Protein AF-A0A0G1KER5-F1 (afdb_monomer_lite)

Secondary structure (DSSP, 8-state):
---HHHHH-TT--GGG--HHHHHHHHHHHHHHHHHHHHHHH-TTTTHHHHHHHHHHHHHHHHHHHHHHHH--TTTTT-HHHHHHHHHHHHHHHHHHHHHHHTS-GGG--

Sequence (109 aa):
MHYFGLTLFPWFEGKLYVQYQDTIIALVAVILAYFLVVVARDPIKNLDMLKAIIVSAFIASIFSILIIWKIDFLSLGAPAKKLQTITEGILGLIFVSALIWLYPKKYLN

Radius of gyration: 16.35 Å; chains: 1; bounding box: 33×39×39 Å

Structure (mmCIF, N/CA/C/O backbone):
data_AF-A0A0G1KER5-F1
#
_entry.id   AF-A0A0G1KER5-F1
#
loop_
_atom_site.group_PDB
_atom_site.id
_atom_site.type_symbol
_atom_site.label_atom_id
_atom_site.label_alt_id
_atom_site.label_comp_id
_atom_site.label_asym_id
_atom_site.label_entity_id
_atom_site.label_seq_id
_atom_site.pdbx_PDB_ins_code
_atom_site.Cartn_x
_atom_site.Cartn_y
_atom_site.Cartn_z
_atom_site.occupancy
_atom_site.B_iso_or_equiv
_atom_site.auth_seq_id
_atom_site.auth_comp_id
_atom_site.auth_asym_id
_atom_site.auth_atom_id
_atom_site.pdbx_PDB_model_num
ATOM 1 N N . MET A 1 1 ? 1.979 -23.568 -15.689 1.00 44.41 1 MET A N 1
ATOM 2 C CA . MET A 1 1 ? 2.042 -23.385 -14.222 1.00 44.41 1 MET A CA 1
ATOM 3 C C . MET A 1 1 ? 1.279 -22.116 -13.881 1.00 44.41 1 MET A C 1
ATOM 5 O O . MET A 1 1 ? 1.497 -21.120 -14.555 1.00 44.41 1 MET A O 1
ATOM 9 N N . HIS A 1 2 ? 0.337 -22.164 -12.937 1.00 43.81 2 HIS A N 1
ATOM 10 C CA . HIS A 1 2 ? -0.421 -20.984 -12.507 1.00 43.81 2 HIS A CA 1
ATOM 11 C C . HIS A 1 2 ? 0.389 -20.269 -11.419 1.00 43.81 2 HIS A C 1
ATOM 13 O O . HIS A 1 2 ? 0.737 -20.875 -10.408 1.00 43.81 2 HIS A O 1
ATOM 19 N N . TYR A 1 3 ? 0.765 -19.018 -11.664 1.00 51.22 3 TYR A N 1
ATOM 20 C CA . TYR A 1 3 ? 1.654 -18.262 -10.790 1.00 51.22 3 TYR A CA 1
ATOM 21 C C . TYR A 1 3 ? 0.826 -17.531 -9.731 1.00 51.22 3 TYR A C 1
ATOM 23 O O . TYR A 1 3 ? 0.265 -16.477 -9.998 1.00 51.22 3 TYR A O 1
ATOM 31 N N . PHE A 1 4 ? 0.744 -18.090 -8.525 1.00 48.53 4 PHE A N 1
ATOM 32 C CA . PHE A 1 4 ? -0.078 -17.550 -7.432 1.00 48.53 4 PHE A CA 1
ATOM 33 C C . PHE A 1 4 ? 0.269 -16.087 -7.067 1.00 48.53 4 PHE A C 1
ATOM 35 O O . PHE A 1 4 ? -0.612 -15.303 -6.722 1.00 48.53 4 PHE A O 1
ATOM 42 N N . GLY A 1 5 ? 1.539 -15.685 -7.223 1.00 46.69 5 GLY A N 1
ATOM 43 C CA . GLY A 1 5 ? 1.979 -14.292 -7.056 1.00 46.69 5 GLY A CA 1
ATOM 44 C C . GLY A 1 5 ? 1.416 -13.330 -8.113 1.00 46.69 5 GLY A C 1
ATOM 45 O O . GLY A 1 5 ? 1.023 -12.219 -7.771 1.00 46.69 5 GLY A O 1
ATOM 46 N N . LEU A 1 6 ? 1.269 -13.777 -9.367 1.00 46.28 6 LEU A N 1
ATOM 47 C CA . LEU A 1 6 ? 0.628 -13.004 -10.445 1.00 46.28 6 LEU A CA 1
ATOM 48 C C . LEU A 1 6 ? -0.878 -12.811 -10.204 1.00 46.28 6 LEU A C 1
ATOM 50 O O . LEU A 1 6 ? -1.454 -11.836 -10.676 1.00 46.28 6 LEU A O 1
ATOM 54 N N . THR A 1 7 ? -1.519 -13.716 -9.457 1.00 50.53 7 THR A N 1
ATOM 55 C CA . THR A 1 7 ? -2.940 -13.601 -9.097 1.00 50.53 7 THR A CA 1
ATOM 56 C C . THR A 1 7 ? -3.180 -12.550 -8.007 1.00 50.53 7 THR A C 1
ATOM 58 O O . THR A 1 7 ? -4.228 -11.910 -7.998 1.00 50.53 7 THR A O 1
ATOM 61 N N . LEU A 1 8 ? -2.219 -12.358 -7.095 1.00 47.72 8 LEU A N 1
ATOM 62 C CA . LEU A 1 8 ? -2.297 -11.372 -6.007 1.00 47.72 8 LEU A CA 1
ATOM 63 C C . LEU A 1 8 ? -1.760 -9.991 -6.409 1.00 47.72 8 LEU A C 1
ATOM 65 O O . LEU A 1 8 ? -2.220 -8.979 -5.885 1.00 47.72 8 LEU A O 1
ATOM 69 N N . PHE A 1 9 ? -0.820 -9.943 -7.352 1.00 53.69 9 PHE A N 1
ATOM 70 C CA . PHE A 1 9 ? -0.206 -8.716 -7.849 1.00 53.69 9 PHE A CA 1
ATOM 71 C C . PHE A 1 9 ? -0.409 -8.626 -9.368 1.00 53.69 9 PHE A C 1
ATOM 73 O O . PHE A 1 9 ? 0.421 -9.129 -10.126 1.00 53.69 9 PHE A O 1
ATOM 80 N N . PRO A 1 10 ? -1.486 -7.979 -9.850 1.00 48.19 10 PRO A N 1
ATOM 81 C CA . PRO A 1 10 ? -1.817 -7.956 -11.278 1.00 48.19 10 PRO A CA 1
ATOM 82 C C . PRO A 1 10 ? -0.752 -7.267 -12.149 1.00 48.19 10 PRO A C 1
ATOM 84 O O . PRO A 1 10 ? -0.709 -7.496 -13.354 1.00 48.19 10 PRO A O 1
ATOM 87 N N . TRP A 1 11 ? 0.135 -6.467 -11.546 1.00 53.47 11 TRP A N 1
ATOM 88 C CA . TRP A 1 11 ? 1.256 -5.792 -12.218 1.00 53.47 11 TRP A CA 1
ATOM 89 C C . TRP A 1 11 ? 2.598 -6.513 -12.080 1.00 53.47 11 TRP A C 1
ATOM 91 O O . TRP A 1 11 ? 3.648 -5.953 -12.397 1.00 53.47 11 TRP A O 1
ATOM 101 N N . PHE A 1 12 ? 2.587 -7.760 -11.615 1.00 51.53 12 PHE A N 1
ATOM 102 C CA . PHE A 1 12 ? 3.793 -8.567 -11.545 1.00 51.53 12 PHE A CA 1
ATOM 103 C C . PHE A 1 12 ? 4.257 -8.967 -12.953 1.00 51.53 12 PHE A C 1
ATOM 105 O O . PHE A 1 12 ? 3.471 -9.401 -13.791 1.00 51.53 12 PHE A O 1
ATOM 112 N N . GLU A 1 13 ? 5.547 -8.813 -13.246 1.00 57.28 13 GLU A N 1
ATOM 113 C CA . GLU A 1 13 ? 6.100 -9.129 -14.563 1.00 57.28 13 GLU A CA 1
ATOM 114 C C . GLU A 1 13 ? 6.680 -10.543 -14.556 1.00 57.28 13 GLU A C 1
ATOM 116 O O . GLU A 1 13 ? 7.672 -10.805 -13.882 1.00 57.28 13 GLU A O 1
ATOM 121 N N . GLY A 1 14 ? 6.098 -11.460 -15.336 1.00 56.03 14 GLY A N 1
ATOM 122 C CA . GLY A 1 14 ? 6.477 -12.882 -15.320 1.00 56.03 14 GLY A CA 1
ATOM 123 C C . GLY A 1 14 ? 7.942 -13.183 -15.677 1.00 56.03 14 GLY A C 1
ATOM 124 O O . GLY A 1 14 ? 8.430 -14.264 -15.365 1.00 56.03 14 GLY A O 1
ATOM 125 N N . LYS A 1 15 ? 8.668 -12.234 -16.285 1.00 56.62 15 LYS A N 1
ATOM 126 C CA . LYS A 1 15 ? 10.117 -12.343 -16.551 1.00 56.62 15 LYS A CA 1
ATOM 127 C C . LYS A 1 15 ? 10.989 -12.143 -15.304 1.00 56.62 15 LYS A C 1
ATOM 129 O O . LYS A 1 15 ? 12.149 -12.535 -15.324 1.00 56.62 15 LYS A O 1
ATOM 134 N N . LEU A 1 16 ? 10.445 -11.538 -14.247 1.00 56.47 16 LEU A N 1
ATOM 135 C CA . LEU A 1 16 ? 11.106 -11.331 -12.951 1.00 56.47 16 LEU A CA 1
ATOM 136 C C . LEU A 1 16 ? 10.767 -12.438 -11.942 1.00 56.47 16 LEU A C 1
ATOM 138 O O . LEU A 1 16 ? 11.144 -12.341 -10.779 1.00 56.47 16 LEU A O 1
ATOM 142 N N . TYR A 1 17 ? 10.044 -13.472 -12.378 1.00 57.19 17 TYR A N 1
ATOM 143 C CA . TYR A 1 17 ? 9.600 -14.558 -11.518 1.00 57.19 17 TYR A CA 1
ATOM 144 C C . TYR A 1 17 ? 10.779 -15.411 -11.032 1.00 57.19 17 TYR A C 1
ATOM 146 O O . TYR A 1 17 ? 11.469 -16.068 -11.816 1.00 57.19 17 TYR A O 1
ATOM 154 N N . VAL A 1 18 ? 10.962 -15.448 -9.717 1.00 64.75 18 VAL A N 1
ATOM 155 C CA . VAL A 1 18 ? 11.898 -16.288 -8.979 1.00 64.75 18 VAL A CA 1
ATOM 156 C C . VAL A 1 18 ? 11.092 -17.053 -7.929 1.00 64.75 18 VAL A C 1
ATOM 158 O O . VAL A 1 18 ? 10.790 -16.531 -6.859 1.00 64.75 18 VAL A O 1
ATOM 161 N N . GLN A 1 19 ? 10.780 -18.324 -8.217 1.00 63.56 19 GLN A N 1
ATOM 162 C CA . GLN A 1 19 ? 9.870 -19.196 -7.442 1.00 63.56 19 GLN A CA 1
ATOM 163 C C . GLN A 1 19 ? 9.923 -19.013 -5.916 1.00 63.56 19 GLN A C 1
ATOM 165 O O . GLN A 1 19 ? 8.883 -18.902 -5.267 1.00 63.56 19 GLN A O 1
ATOM 170 N N . TYR A 1 20 ? 11.125 -18.978 -5.339 1.00 63.00 20 TYR A N 1
ATOM 171 C CA . TYR A 1 20 ? 11.315 -18.810 -3.899 1.00 63.00 20 TYR A CA 1
ATOM 172 C C . TYR A 1 20 ? 10.900 -17.417 -3.395 1.00 63.00 20 TYR A C 1
ATOM 174 O O . TYR A 1 20 ? 10.159 -17.306 -2.420 1.00 63.00 20 TYR A O 1
ATOM 182 N N . GLN A 1 21 ? 11.336 -16.354 -4.073 1.00 66.19 21 GLN A N 1
ATOM 183 C CA . GLN A 1 21 ? 11.046 -14.969 -3.688 1.00 66.19 21 GLN A CA 1
ATOM 184 C C . GLN A 1 21 ? 9.559 -14.650 -3.869 1.00 66.19 21 GLN A C 1
ATOM 186 O O . GLN A 1 21 ? 8.933 -14.087 -2.975 1.00 66.19 21 GLN A O 1
ATOM 191 N N . ASP A 1 22 ? 8.966 -15.103 -4.971 1.00 64.31 22 ASP A N 1
ATOM 192 C CA . ASP A 1 22 ? 7.539 -14.956 -5.254 1.00 64.31 22 ASP A CA 1
ATOM 193 C C . ASP A 1 22 ? 6.638 -15.647 -4.228 1.00 64.31 22 ASP A C 1
ATOM 195 O O . ASP A 1 22 ? 5.602 -15.109 -3.837 1.00 64.31 22 ASP A O 1
ATOM 199 N N . THR A 1 23 ? 7.036 -16.832 -3.759 1.00 67.44 23 THR A N 1
ATOM 200 C CA . THR A 1 23 ? 6.284 -17.569 -2.733 1.00 67.44 23 THR A CA 1
ATOM 201 C C . THR A 1 23 ? 6.315 -16.835 -1.392 1.00 67.44 23 THR A C 1
ATOM 203 O O . THR A 1 23 ? 5.293 -16.754 -0.710 1.00 67.44 23 THR A O 1
ATOM 206 N N . ILE A 1 24 ? 7.459 -16.241 -1.030 1.00 71.50 24 ILE A N 1
ATOM 207 C CA . ILE A 1 24 ? 7.584 -15.407 0.173 1.00 71.50 24 ILE A CA 1
ATOM 208 C C . ILE A 1 24 ? 6.713 -14.156 0.051 1.00 71.50 24 ILE A C 1
ATOM 210 O O . ILE A 1 24 ? 5.971 -13.840 0.978 1.00 71.50 24 ILE A O 1
ATOM 214 N N . ILE A 1 25 ? 6.756 -13.468 -1.093 1.00 73.19 25 ILE A N 1
ATOM 215 C CA . ILE A 1 25 ? 5.943 -12.270 -1.342 1.00 73.19 25 ILE A CA 1
ATOM 216 C C . ILE A 1 25 ? 4.449 -12.603 -1.244 1.00 73.19 25 ILE A C 1
ATOM 218 O O . ILE A 1 25 ? 3.702 -11.878 -0.589 1.00 73.19 25 ILE A O 1
ATOM 222 N N . ALA A 1 26 ? 4.014 -13.723 -1.824 1.00 73.88 26 ALA A N 1
ATOM 223 C CA . ALA A 1 26 ? 2.630 -14.176 -1.728 1.00 73.88 26 ALA A CA 1
ATOM 224 C C . ALA A 1 26 ? 2.215 -14.500 -0.283 1.00 73.88 26 ALA A C 1
ATOM 226 O O . ALA A 1 26 ? 1.136 -14.096 0.148 1.00 73.88 26 ALA A O 1
ATOM 227 N N . LEU A 1 27 ? 3.070 -15.179 0.489 1.00 76.19 27 LEU A N 1
ATOM 228 C CA . LEU A 1 27 ? 2.805 -15.461 1.902 1.00 76.19 27 LEU A CA 1
ATOM 229 C C . LEU A 1 27 ? 2.660 -14.165 2.713 1.00 76.19 27 LEU A C 1
ATOM 231 O O . LEU A 1 27 ? 1.708 -14.014 3.478 1.00 76.19 27 LEU A O 1
ATOM 235 N N . VAL A 1 28 ? 3.572 -13.211 2.510 1.00 78.12 28 VAL A N 1
ATOM 236 C CA . VAL A 1 28 ? 3.514 -11.891 3.152 1.00 78.12 28 VAL A CA 1
ATOM 237 C C . VAL A 1 28 ? 2.229 -11.158 2.761 1.00 78.12 28 VAL A C 1
ATOM 239 O O . VAL A 1 28 ? 1.560 -10.607 3.632 1.00 78.12 28 VAL A O 1
ATOM 242 N N . ALA A 1 29 ? 1.826 -11.204 1.489 1.00 80.56 29 ALA A N 1
ATOM 243 C CA . ALA A 1 29 ? 0.588 -10.588 1.017 1.00 80.56 29 ALA A CA 1
ATOM 244 C C . ALA A 1 29 ? -0.658 -11.165 1.709 1.00 80.56 29 ALA A C 1
ATOM 246 O O . ALA A 1 29 ? -1.537 -10.410 2.123 1.00 80.56 29 ALA A O 1
ATOM 247 N N . VAL A 1 30 ? -0.717 -12.487 1.897 1.00 81.75 30 VAL A N 1
ATOM 248 C CA . VAL A 1 30 ? -1.816 -13.153 2.615 1.00 81.75 30 VAL A CA 1
ATOM 249 C C . VAL A 1 30 ? -1.856 -12.733 4.087 1.00 81.75 30 VAL A C 1
ATOM 251 O O . VAL A 1 30 ? -2.931 -12.437 4.610 1.00 81.75 30 VAL A O 1
ATOM 254 N N . ILE A 1 31 ? -0.700 -12.648 4.752 1.00 84.38 31 ILE A N 1
ATOM 255 C CA . ILE A 1 31 ? -0.603 -12.179 6.144 1.00 84.38 31 ILE A CA 1
ATOM 256 C C . ILE A 1 31 ? -1.083 -10.724 6.262 1.00 84.38 31 ILE A C 1
ATOM 258 O O . ILE A 1 31 ? -1.876 -10.402 7.148 1.00 84.38 31 ILE A O 1
ATOM 262 N N . LEU A 1 32 ? -0.661 -9.848 5.346 1.00 83.12 32 LEU A N 1
ATOM 263 C CA . LEU A 1 32 ? -1.096 -8.449 5.317 1.00 83.12 32 LEU A CA 1
ATOM 264 C C . LEU A 1 32 ? -2.604 -8.327 5.061 1.00 83.12 32 LEU A C 1
ATOM 266 O O . LEU A 1 32 ? -3.277 -7.550 5.739 1.00 83.12 32 LEU A O 1
ATOM 270 N N . ALA A 1 33 ? -3.157 -9.129 4.148 1.00 86.88 33 ALA A N 1
ATOM 271 C CA . ALA A 1 33 ? -4.596 -9.182 3.906 1.00 86.88 33 ALA A CA 1
ATOM 272 C C . ALA A 1 33 ? -5.370 -9.633 5.155 1.00 86.88 33 ALA A C 1
ATOM 274 O O . ALA A 1 33 ? -6.404 -9.052 5.486 1.00 86.88 33 ALA A O 1
ATOM 275 N N . TYR A 1 34 ? -4.852 -10.616 5.895 1.00 87.06 34 TYR A N 1
ATOM 276 C CA . TYR A 1 34 ? -5.447 -11.045 7.158 1.00 87.06 34 TYR A CA 1
ATOM 277 C C . TYR A 1 34 ? -5.463 -9.917 8.200 1.00 87.06 34 TYR A C 1
ATOM 279 O O . TYR A 1 34 ? -6.507 -9.662 8.803 1.00 87.06 34 TYR A O 1
ATOM 287 N N . PHE A 1 35 ? -4.356 -9.185 8.372 1.00 87.81 35 PHE A N 1
ATOM 288 C CA . PHE A 1 35 ? -4.315 -8.027 9.274 1.00 87.81 35 PHE A CA 1
ATOM 289 C C . PHE A 1 35 ? -5.310 -6.937 8.872 1.00 87.81 35 PHE A C 1
ATOM 291 O O . PHE A 1 35 ? -6.001 -6.395 9.734 1.00 87.81 35 PHE A O 1
ATOM 298 N N . LEU A 1 36 ? -5.459 -6.671 7.573 1.00 87.81 36 LEU A N 1
ATOM 299 C CA . LEU A 1 36 ? -6.458 -5.726 7.074 1.00 87.81 36 LEU A CA 1
ATOM 300 C C . LEU A 1 36 ? -7.885 -6.157 7.413 1.00 87.81 36 LEU A C 1
ATOM 302 O O . LEU A 1 36 ? -8.678 -5.330 7.853 1.00 87.81 36 LEU A O 1
ATOM 306 N N . VAL A 1 37 ? -8.212 -7.444 7.272 1.00 89.88 37 VAL A N 1
ATOM 307 C CA . VAL A 1 37 ? -9.535 -7.972 7.643 1.00 89.88 37 VAL A CA 1
ATOM 308 C C . VAL A 1 37 ? -9.784 -7.839 9.147 1.00 89.88 37 VAL A C 1
ATOM 310 O O . VAL A 1 37 ? -10.885 -7.466 9.551 1.00 89.88 37 VAL A O 1
ATOM 313 N N . VAL A 1 38 ? -8.780 -8.116 9.984 1.00 89.81 38 VAL A N 1
ATOM 314 C CA . VAL A 1 38 ? -8.887 -7.961 11.444 1.00 89.81 38 VAL A CA 1
ATOM 315 C C . VAL A 1 38 ? -9.152 -6.502 11.820 1.00 89.81 38 VAL A C 1
ATOM 317 O O . VAL A 1 38 ? -10.069 -6.229 12.595 1.00 89.81 38 VAL A O 1
ATOM 320 N N . VAL A 1 39 ? -8.407 -5.568 11.227 1.00 90.25 39 VAL A N 1
ATOM 321 C CA . VAL A 1 39 ? -8.584 -4.128 11.452 1.00 90.25 39 VAL A CA 1
ATOM 322 C C . VAL A 1 39 ? -9.941 -3.637 10.947 1.00 90.25 39 VAL A C 1
ATOM 324 O O . VAL A 1 39 ? -10.615 -2.896 11.654 1.00 90.25 39 VAL A O 1
ATOM 327 N N . ALA A 1 40 ? -10.381 -4.076 9.767 1.00 87.00 40 ALA A N 1
ATOM 328 C CA . ALA A 1 40 ? -11.661 -3.665 9.193 1.00 87.00 40 ALA A CA 1
ATOM 329 C C . ALA A 1 40 ? -12.872 -4.151 10.010 1.00 87.00 40 ALA A C 1
ATOM 331 O O . ALA A 1 40 ? -13.903 -3.482 10.028 1.00 87.00 40 ALA A O 1
ATOM 332 N N . ARG A 1 41 ? -12.764 -5.302 10.691 1.00 89.62 41 ARG A N 1
ATOM 333 C CA . ARG A 1 41 ? -13.838 -5.838 11.546 1.00 89.62 41 ARG A CA 1
ATOM 334 C C . ARG A 1 41 ? -14.045 -5.028 12.823 1.00 89.62 41 ARG A C 1
ATOM 336 O O . ARG A 1 41 ? -15.184 -4.858 13.242 1.00 89.62 41 ARG A O 1
ATOM 343 N N . ASP A 1 42 ? -12.963 -4.569 13.447 1.00 88.31 42 ASP A N 1
ATOM 344 C CA . ASP A 1 42 ? -13.020 -3.753 14.662 1.00 88.31 42 ASP A CA 1
ATOM 345 C C . ASP A 1 42 ? -11.829 -2.775 14.710 1.00 88.31 42 ASP A C 1
ATOM 347 O O . ASP A 1 42 ? -10.777 -3.087 15.285 1.00 88.31 42 ASP A O 1
ATOM 351 N N . PRO A 1 43 ? -11.962 -1.589 14.090 1.00 85.62 43 PRO A N 1
ATOM 352 C CA . PRO A 1 43 ? -10.873 -0.618 14.006 1.00 85.62 43 PRO A CA 1
ATOM 353 C C . PRO A 1 43 ? -10.595 0.080 15.342 1.00 85.62 43 PRO A C 1
ATOM 355 O O . PRO A 1 43 ? -9.505 0.613 15.536 1.00 85.62 43 PRO A O 1
ATOM 358 N N . ILE A 1 44 ? -11.552 0.074 16.279 1.00 88.19 44 ILE A N 1
ATOM 359 C CA . ILE A 1 44 ? -11.383 0.680 17.607 1.00 88.19 44 ILE A CA 1
ATOM 360 C C . ILE A 1 44 ? -10.472 -0.205 18.453 1.00 88.19 44 ILE A C 1
ATOM 362 O O . ILE A 1 44 ? -9.521 0.287 19.058 1.00 88.19 44 ILE A O 1
ATOM 366 N N . LYS A 1 45 ? -10.727 -1.517 18.463 1.00 90.12 45 LYS A N 1
ATOM 367 C CA . LYS A 1 45 ? -9.898 -2.476 19.200 1.00 90.12 45 LYS A CA 1
ATOM 368 C C . LYS A 1 45 ? -8.494 -2.617 18.609 1.00 90.12 45 LYS A C 1
ATOM 370 O O . LYS A 1 45 ? -7.547 -2.858 19.351 1.00 90.12 45 LYS A O 1
ATOM 375 N N . ASN A 1 46 ? -8.352 -2.455 17.293 1.00 91.00 46 ASN A N 1
ATOM 376 C CA . ASN A 1 46 ? -7.090 -2.641 16.570 1.00 91.00 46 ASN A CA 1
ATOM 377 C C . ASN A 1 46 ? -6.458 -1.315 16.107 1.00 91.00 46 ASN A C 1
ATOM 379 O O . ASN A 1 46 ? -5.791 -1.266 15.072 1.00 91.00 46 ASN A O 1
ATOM 383 N N . LEU A 1 47 ? -6.662 -0.235 16.865 1.00 88.56 47 LEU A N 1
ATOM 384 C CA . LEU A 1 47 ? -6.263 1.122 16.481 1.00 88.56 47 LEU A CA 1
ATOM 385 C C . LEU A 1 47 ? -4.756 1.259 16.196 1.00 88.56 47 LEU A C 1
ATOM 387 O O . LEU A 1 47 ? -4.374 1.902 15.220 1.00 88.56 47 LEU A O 1
ATOM 391 N N . ASP A 1 48 ? -3.892 0.643 17.005 1.00 89.38 48 ASP A N 1
ATOM 392 C CA . ASP A 1 48 ? -2.437 0.728 16.802 1.00 89.38 48 ASP A CA 1
ATOM 393 C C . ASP A 1 48 ? -1.988 -0.008 15.537 1.00 89.38 48 ASP A C 1
ATOM 395 O O . ASP A 1 48 ? -1.123 0.475 14.807 1.00 89.38 48 ASP A O 1
ATOM 399 N N . MET A 1 49 ? -2.639 -1.130 15.220 1.00 89.19 49 MET A N 1
ATOM 400 C CA . MET A 1 49 ? -2.414 -1.844 13.966 1.00 89.19 49 MET A CA 1
ATOM 401 C C . MET A 1 49 ? -2.896 -1.010 12.773 1.00 89.19 49 MET A C 1
ATOM 403 O O . MET A 1 49 ? -2.171 -0.889 11.790 1.00 89.19 49 MET A O 1
ATOM 407 N N . LEU A 1 50 ? -4.063 -0.362 12.871 1.00 89.50 50 LEU A N 1
ATOM 408 C CA . LEU A 1 50 ? -4.555 0.554 11.838 1.00 89.50 50 LEU A CA 1
ATOM 409 C C . LEU A 1 50 ? -3.575 1.713 11.593 1.00 89.50 50 LEU A C 1
ATOM 411 O O . LEU A 1 50 ? -3.229 1.987 10.445 1.00 89.50 50 LEU A O 1
ATOM 415 N N . LYS A 1 51 ? -3.075 2.356 12.657 1.00 89.38 51 LYS A N 1
ATOM 416 C CA . LYS A 1 51 ? -2.051 3.412 12.559 1.00 89.38 51 LYS A CA 1
ATOM 417 C C . LYS A 1 51 ? -0.782 2.908 11.883 1.00 89.38 51 LYS A C 1
ATOM 419 O O . LYS A 1 51 ? -0.268 3.582 10.995 1.00 89.38 51 LYS A O 1
ATOM 424 N N . ALA A 1 52 ? -0.292 1.734 12.285 1.00 90.19 52 ALA A N 1
ATOM 425 C CA . ALA A 1 52 ? 0.907 1.143 11.705 1.00 90.19 52 ALA A CA 1
ATOM 426 C C . ALA A 1 52 ? 0.734 0.915 10.196 1.00 90.19 52 ALA A C 1
ATOM 428 O O . ALA A 1 52 ? 1.575 1.351 9.415 1.00 90.19 52 ALA A O 1
ATOM 429 N N . ILE A 1 53 ? -0.392 0.328 9.777 1.00 89.88 53 ILE A N 1
ATOM 430 C CA . ILE A 1 53 ? -0.698 0.092 8.359 1.00 89.88 53 ILE A CA 1
ATOM 431 C C . ILE A 1 53 ? -0.781 1.419 7.589 1.00 89.88 53 ILE A C 1
ATOM 433 O O . ILE A 1 53 ? -0.201 1.523 6.509 1.00 89.88 53 ILE A O 1
ATOM 437 N N . ILE A 1 54 ? -1.445 2.444 8.139 1.00 89.62 54 ILE A N 1
ATOM 438 C CA . ILE A 1 54 ? -1.541 3.774 7.514 1.00 89.62 54 ILE A CA 1
ATOM 439 C C . ILE A 1 54 ? -0.151 4.382 7.307 1.00 89.62 54 ILE A C 1
ATOM 441 O O . ILE A 1 54 ? 0.172 4.810 6.199 1.00 89.62 54 ILE A O 1
ATOM 445 N N . VAL A 1 55 ? 0.685 4.403 8.350 1.00 89.81 55 VAL A N 1
ATOM 446 C CA . VAL A 1 55 ? 2.038 4.975 8.285 1.00 89.81 55 VAL A CA 1
ATOM 447 C C . VAL A 1 55 ? 2.900 4.207 7.284 1.00 89.81 55 VAL A C 1
ATOM 449 O O . VAL A 1 55 ? 3.552 4.824 6.443 1.00 89.81 55 VAL A O 1
ATOM 452 N N . SER A 1 56 ? 2.869 2.872 7.311 1.00 86.25 56 SER A N 1
ATOM 453 C CA . SER A 1 56 ? 3.618 2.040 6.364 1.00 86.25 56 SER A CA 1
ATOM 454 C C . SER A 1 56 ? 3.177 2.264 4.915 1.00 86.25 56 SER A C 1
ATOM 456 O O . SER A 1 56 ? 4.029 2.436 4.044 1.00 86.25 56 SER A O 1
ATOM 458 N N . ALA A 1 57 ? 1.868 2.317 4.646 1.00 86.56 57 ALA A N 1
ATOM 459 C CA . ALA A 1 57 ? 1.334 2.563 3.306 1.00 86.56 57 ALA A CA 1
ATOM 460 C C . ALA A 1 57 ? 1.665 3.979 2.797 1.00 86.56 57 ALA A C 1
ATOM 462 O O . ALA A 1 57 ? 2.005 4.161 1.624 1.00 86.56 57 ALA A O 1
ATOM 463 N N . PHE A 1 58 ? 1.636 4.979 3.682 1.00 86.50 58 PHE A N 1
ATOM 464 C CA . PHE A 1 58 ? 2.021 6.350 3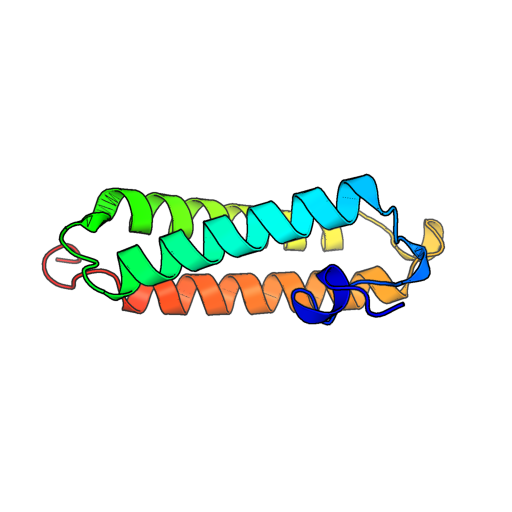.355 1.00 86.50 58 PHE A CA 1
ATOM 465 C C . PHE A 1 58 ? 3.511 6.458 3.010 1.00 86.50 58 PHE A C 1
ATOM 467 O O . PHE A 1 58 ? 3.866 7.007 1.967 1.00 86.50 58 PHE A O 1
ATOM 474 N N . ILE A 1 59 ? 4.381 5.861 3.831 1.00 87.50 59 ILE A N 1
ATOM 475 C CA . ILE A 1 59 ? 5.825 5.805 3.574 1.00 87.50 59 ILE A CA 1
ATOM 476 C C . ILE A 1 59 ? 6.105 5.102 2.237 1.00 87.50 59 ILE A C 1
ATOM 478 O O . ILE A 1 59 ? 6.847 5.637 1.414 1.00 87.50 59 ILE A O 1
ATOM 482 N N . ALA A 1 60 ? 5.476 3.952 1.972 1.00 83.56 60 ALA A N 1
ATOM 483 C CA . ALA A 1 60 ? 5.639 3.223 0.711 1.00 83.56 60 ALA A CA 1
ATOM 484 C C . ALA A 1 60 ? 5.218 4.056 -0.518 1.00 83.56 60 ALA A C 1
ATOM 486 O O . ALA A 1 60 ? 5.895 4.045 -1.551 1.00 83.56 60 ALA A O 1
ATOM 487 N N . SER 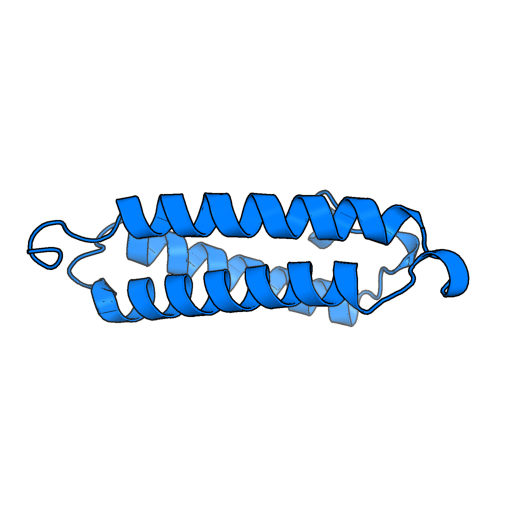A 1 61 ? 4.143 4.838 -0.390 1.00 82.88 61 SER A N 1
ATOM 488 C CA . SER A 1 61 ? 3.679 5.747 -1.446 1.00 82.88 61 SER A CA 1
ATOM 489 C C . SER A 1 61 ? 4.685 6.877 -1.707 1.00 82.88 61 SER A C 1
ATOM 491 O O . SER A 1 61 ? 4.992 7.174 -2.863 1.00 82.88 61 SER A O 1
ATOM 493 N N . ILE A 1 62 ? 5.276 7.456 -0.652 1.00 84.94 62 ILE A N 1
ATOM 494 C CA . ILE A 1 62 ? 6.352 8.456 -0.778 1.00 84.94 62 ILE A CA 1
ATOM 495 C C . ILE A 1 62 ? 7.570 7.858 -1.480 1.00 84.94 62 ILE A C 1
ATOM 497 O O . ILE A 1 62 ? 8.099 8.467 -2.410 1.00 84.94 62 ILE A O 1
ATOM 501 N N . PHE A 1 63 ? 8.009 6.664 -1.075 1.00 83.81 63 PHE A N 1
ATOM 502 C CA . PHE A 1 63 ? 9.136 5.994 -1.725 1.00 83.81 63 PHE A CA 1
ATOM 503 C C . PHE A 1 63 ? 8.876 5.753 -3.212 1.00 83.81 63 PHE A C 1
ATOM 505 O O . PHE A 1 63 ? 9.772 5.980 -4.022 1.00 83.81 63 PHE A O 1
ATOM 512 N N . SER A 1 64 ? 7.651 5.384 -3.587 1.00 79.06 64 SER A N 1
ATOM 513 C CA . SER A 1 64 ? 7.263 5.213 -4.993 1.00 79.06 64 SER A CA 1
ATOM 514 C C . SER A 1 64 ? 7.407 6.520 -5.787 1.00 79.06 64 SER A C 1
ATOM 516 O O . SER A 1 64 ? 7.979 6.525 -6.876 1.00 79.06 64 SER A O 1
ATOM 518 N N . ILE A 1 65 ? 6.989 7.657 -5.216 1.00 81.62 65 ILE A N 1
ATOM 519 C CA . ILE A 1 65 ? 7.168 8.988 -5.828 1.00 81.62 65 ILE A CA 1
ATOM 520 C C . ILE A 1 65 ? 8.654 9.351 -5.959 1.00 81.62 65 ILE A C 1
ATOM 522 O O . ILE A 1 65 ? 9.088 9.819 -7.014 1.00 81.62 65 ILE A O 1
ATOM 526 N N . LEU A 1 66 ? 9.450 9.108 -4.914 1.00 82.38 66 LEU A N 1
ATOM 527 C CA . LEU A 1 66 ? 10.891 9.372 -4.926 1.00 82.38 66 LEU A CA 1
ATOM 528 C C . LEU A 1 66 ? 11.622 8.526 -5.973 1.00 82.38 66 LEU A C 1
ATOM 530 O O . LEU A 1 66 ? 12.530 9.025 -6.636 1.00 82.38 66 LEU A O 1
ATOM 534 N N . ILE A 1 67 ? 11.214 7.268 -6.147 1.00 83.50 67 ILE A N 1
ATOM 535 C CA . ILE A 1 67 ? 11.744 6.380 -7.182 1.00 83.50 67 ILE A CA 1
ATOM 536 C C . ILE A 1 67 ? 11.475 6.966 -8.572 1.00 83.50 67 ILE A C 1
ATOM 538 O O . ILE A 1 67 ? 12.398 7.041 -9.375 1.00 83.50 67 ILE A O 1
ATOM 542 N N . ILE A 1 68 ? 10.258 7.449 -8.842 1.00 82.25 68 ILE A N 1
ATOM 543 C CA . ILE A 1 68 ? 9.911 8.067 -10.134 1.00 82.25 68 ILE A CA 1
ATOM 544 C C . ILE A 1 68 ? 10.778 9.295 -10.427 1.00 82.25 68 ILE A C 1
ATOM 546 O O . ILE A 1 68 ? 11.151 9.525 -11.575 1.00 82.25 68 ILE A O 1
ATOM 550 N N . TRP A 1 69 ? 11.087 10.084 -9.398 1.00 80.19 69 TRP A N 1
ATOM 551 C CA . TRP A 1 69 ? 11.903 11.290 -9.527 1.00 80.19 69 TRP A CA 1
ATOM 552 C C . TRP A 1 69 ? 13.395 11.005 -9.688 1.00 80.19 69 TRP A C 1
ATOM 554 O O . TRP A 1 69 ? 14.084 11.736 -10.395 1.00 80.19 69 TRP A O 1
ATOM 564 N N . LYS A 1 70 ? 13.909 9.980 -9.005 1.00 86.31 70 LYS A N 1
ATOM 565 C CA . LYS A 1 70 ? 15.351 9.725 -8.905 1.00 86.31 70 LYS A CA 1
ATOM 566 C C . LYS A 1 70 ? 15.854 8.677 -9.894 1.00 86.31 70 LYS A C 1
ATOM 568 O O . LYS A 1 70 ? 17.034 8.699 -10.234 1.00 86.31 70 LYS A O 1
ATOM 573 N N . ILE A 1 71 ? 14.998 7.751 -10.323 1.00 83.44 71 ILE A N 1
ATOM 574 C CA . ILE A 1 71 ? 15.384 6.641 -11.194 1.00 83.44 71 ILE A CA 1
ATOM 575 C C . ILE A 1 71 ? 14.995 6.942 -12.636 1.00 83.44 71 ILE A C 1
ATOM 577 O O . ILE A 1 71 ? 13.822 7.117 -12.970 1.00 83.44 71 ILE A O 1
ATOM 581 N N . ASP A 1 72 ? 15.994 6.915 -13.513 1.00 81.94 72 ASP A N 1
ATOM 582 C CA . ASP A 1 72 ? 15.758 6.884 -14.945 1.00 81.94 72 ASP A CA 1
ATOM 583 C C . ASP A 1 72 ? 15.533 5.442 -15.421 1.00 81.94 72 ASP A C 1
ATOM 585 O O . ASP A 1 72 ? 16.448 4.670 -15.700 1.00 81.94 72 ASP A O 1
ATOM 589 N N . PHE A 1 73 ? 14.261 5.070 -15.508 1.00 79.88 73 PHE A N 1
ATOM 590 C CA . PHE A 1 73 ? 13.842 3.751 -15.973 1.00 79.88 73 PHE A CA 1
ATOM 591 C C . PHE A 1 73 ? 14.216 3.463 -17.435 1.00 79.88 73 PHE A C 1
ATOM 593 O O . PHE A 1 73 ? 14.268 2.293 -17.821 1.00 79.88 73 PHE A O 1
ATOM 600 N N . LEU A 1 74 ? 14.468 4.496 -18.252 1.00 79.25 74 LEU A N 1
ATOM 601 C CA . LEU A 1 74 ? 14.880 4.324 -19.647 1.00 79.25 74 LEU A CA 1
ATOM 602 C C . LEU A 1 74 ? 16.324 3.829 -19.729 1.00 79.25 74 LEU A C 1
ATOM 604 O O . LEU A 1 74 ? 16.579 2.840 -20.416 1.00 79.25 74 LEU A O 1
ATOM 608 N N . SER A 1 75 ? 17.249 4.451 -18.993 1.00 77.06 75 SER A N 1
ATOM 609 C CA . SER A 1 75 ? 18.653 4.012 -18.955 1.00 77.06 75 SER A CA 1
ATOM 610 C C . SER A 1 75 ? 18.851 2.647 -18.291 1.00 77.06 75 SER A C 1
ATOM 612 O O . SER A 1 75 ? 19.818 1.957 -18.602 1.00 77.06 75 SER A O 1
ATOM 614 N N . LEU A 1 76 ? 17.911 2.207 -17.451 1.00 80.19 76 LEU A N 1
ATOM 615 C CA . LEU A 1 76 ? 17.894 0.855 -16.879 1.00 80.19 76 LEU A CA 1
ATOM 616 C C . LEU A 1 76 ? 17.264 -0.211 -17.796 1.00 80.19 76 LEU A C 1
ATOM 618 O O . LEU A 1 76 ? 17.144 -1.366 -17.393 1.00 80.19 76 LEU A O 1
ATOM 622 N N . GLY A 1 77 ? 16.836 0.147 -19.013 1.00 80.00 77 GLY A N 1
ATOM 623 C CA . GLY A 1 77 ? 16.228 -0.795 -19.960 1.00 80.00 77 GLY A CA 1
ATOM 624 C C . GLY A 1 77 ? 14.831 -1.285 -19.557 1.00 80.00 77 GLY A C 1
ATOM 625 O O . GLY A 1 77 ? 14.343 -2.271 -20.106 1.00 80.00 77 GLY A O 1
ATOM 626 N N . ALA A 1 78 ? 14.171 -0.602 -18.616 1.00 78.19 78 ALA A N 1
ATOM 627 C CA . ALA A 1 78 ? 12.887 -1.005 -18.046 1.00 78.19 78 ALA A CA 1
ATOM 628 C C . ALA A 1 78 ? 11.833 0.127 -18.087 1.00 78.19 78 ALA A C 1
ATOM 630 O O . ALA A 1 78 ? 11.222 0.441 -17.062 1.00 78.19 78 ALA A O 1
ATOM 631 N N . PRO A 1 79 ? 11.554 0.743 -19.254 1.00 79.19 79 PRO A N 1
ATOM 632 C CA . PRO A 1 79 ? 10.681 1.919 -19.352 1.00 79.19 79 PRO A CA 1
ATOM 633 C C . PRO A 1 79 ? 9.241 1.671 -18.882 1.00 79.19 79 PRO A C 1
ATOM 635 O O . PRO A 1 79 ? 8.598 2.583 -18.361 1.00 79.19 79 PRO A O 1
ATOM 638 N N . ALA A 1 80 ? 8.743 0.436 -19.008 1.00 79.06 80 ALA A N 1
ATOM 639 C CA . ALA A 1 80 ? 7.412 0.048 -18.541 1.00 79.06 80 ALA A CA 1
ATOM 640 C C . ALA A 1 80 ? 7.259 0.161 -17.011 1.00 79.06 80 ALA A C 1
ATOM 642 O O . ALA A 1 80 ? 6.164 0.442 -16.521 1.00 79.06 80 ALA A O 1
ATOM 643 N N . LYS A 1 81 ? 8.358 0.025 -16.251 1.00 76.12 81 LYS A N 1
ATOM 644 C CA . LYS A 1 81 ? 8.346 0.147 -14.786 1.00 76.12 81 LYS A CA 1
ATOM 645 C C . LYS A 1 81 ? 8.002 1.552 -14.317 1.00 76.12 81 LYS A C 1
ATOM 647 O O . LYS A 1 81 ? 7.391 1.693 -13.268 1.00 76.12 81 LYS A O 1
ATOM 652 N N . LYS A 1 82 ? 8.287 2.580 -15.121 1.00 80.75 82 LYS A N 1
ATOM 653 C CA . LYS A 1 82 ? 7.910 3.959 -14.794 1.00 80.75 82 LYS A CA 1
ATOM 654 C C . LYS A 1 82 ? 6.397 4.109 -14.632 1.00 80.75 82 LYS A C 1
ATOM 656 O O . LYS A 1 82 ? 5.945 4.698 -13.656 1.00 80.75 82 LYS A O 1
ATOM 661 N N . LEU A 1 83 ? 5.620 3.562 -15.572 1.00 81.00 83 LEU A N 1
ATOM 662 C CA . LEU A 1 83 ? 4.157 3.607 -15.503 1.00 81.00 83 LEU A CA 1
ATOM 663 C C . LEU A 1 83 ? 3.644 2.765 -14.330 1.00 81.00 83 LEU A C 1
ATOM 665 O O . LEU A 1 83 ? 2.803 3.243 -13.576 1.00 81.00 83 LEU A O 1
ATOM 669 N N . GLN A 1 84 ? 4.208 1.567 -14.134 1.00 79.69 84 GLN A N 1
ATOM 670 C CA . GLN A 1 84 ? 3.882 0.696 -13.003 1.00 79.69 84 GLN A CA 1
ATOM 671 C C . GLN A 1 84 ? 4.071 1.418 -11.658 1.00 79.69 84 GLN A C 1
ATOM 673 O O . GLN A 1 84 ? 3.137 1.471 -10.863 1.00 79.69 84 GLN A O 1
ATOM 678 N N . THR A 1 85 ? 5.231 2.039 -11.425 1.00 80.38 85 THR A N 1
ATOM 679 C CA . THR A 1 85 ? 5.517 2.747 -10.168 1.00 80.38 85 THR A CA 1
ATOM 680 C C . THR A 1 85 ? 4.604 3.960 -9.962 1.00 80.38 85 THR A C 1
ATOM 682 O O . THR A 1 85 ? 4.207 4.239 -8.832 1.00 80.38 85 THR A O 1
ATOM 685 N N . ILE A 1 86 ? 4.215 4.669 -11.032 1.00 82.12 86 ILE A N 1
ATOM 686 C CA . ILE A 1 86 ? 3.219 5.756 -10.949 1.00 82.12 86 ILE A CA 1
ATOM 687 C C . ILE A 1 86 ? 1.869 5.201 -10.491 1.00 82.12 86 ILE A C 1
ATOM 689 O O . ILE A 1 86 ? 1.265 5.736 -9.561 1.00 82.12 86 ILE A O 1
ATOM 693 N N . THR A 1 87 ? 1.398 4.125 -11.122 1.00 83.31 87 THR A N 1
ATOM 694 C CA . THR A 1 87 ? 0.124 3.492 -10.773 1.00 83.31 87 THR A CA 1
ATOM 695 C C . THR A 1 87 ? 0.134 2.964 -9.338 1.00 83.31 87 THR A C 1
ATOM 697 O O . THR A 1 87 ? -0.818 3.210 -8.601 1.00 83.31 87 THR A O 1
ATOM 700 N N . GLU A 1 88 ? 1.210 2.302 -8.912 1.00 79.88 88 GLU A N 1
ATOM 701 C CA . GLU A 1 88 ? 1.387 1.815 -7.538 1.00 79.88 88 GLU A CA 1
ATOM 702 C C . GLU A 1 88 ? 1.391 2.965 -6.521 1.00 79.88 88 GLU A C 1
ATOM 704 O O . GLU A 1 88 ? 0.711 2.873 -5.501 1.00 79.88 88 GLU A O 1
ATOM 709 N N . GLY A 1 89 ? 2.069 4.079 -6.818 1.00 81.44 89 GLY A N 1
ATOM 710 C CA . GLY A 1 89 ? 2.068 5.265 -5.959 1.00 81.44 89 GLY A CA 1
ATOM 711 C C . GLY A 1 89 ? 0.678 5.893 -5.801 1.00 81.44 89 GLY A C 1
ATOM 712 O O . GLY A 1 89 ? 0.268 6.212 -4.685 1.00 81.44 89 GLY A O 1
ATOM 713 N N . ILE A 1 90 ? -0.081 6.029 -6.895 1.00 86.19 90 ILE A N 1
ATOM 714 C CA . ILE A 1 90 ? -1.456 6.560 -6.860 1.00 86.19 90 ILE A CA 1
ATOM 715 C C . ILE A 1 90 ? -2.382 5.621 -6.077 1.00 86.19 90 ILE A C 1
ATOM 717 O O . ILE A 1 90 ? -3.128 6.074 -5.209 1.00 86.19 90 ILE A O 1
ATOM 721 N N . LEU A 1 91 ? -2.325 4.314 -6.352 1.00 85.12 91 LEU A N 1
ATOM 722 C CA . LEU A 1 91 ? -3.131 3.319 -5.642 1.00 85.12 91 LEU A CA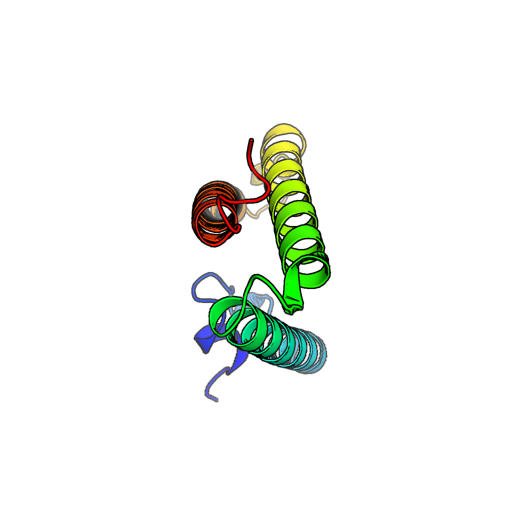 1
ATOM 723 C C . LEU A 1 91 ? -2.777 3.261 -4.152 1.00 85.12 91 LEU A C 1
ATOM 725 O O . LEU A 1 91 ? -3.677 3.131 -3.326 1.00 85.12 91 LEU A O 1
ATOM 729 N N . GLY A 1 92 ? -1.499 3.420 -3.801 1.00 84.12 92 GLY A N 1
ATOM 730 C CA . GLY A 1 92 ? -1.041 3.516 -2.417 1.00 84.12 92 GLY A CA 1
ATOM 731 C C . GLY A 1 92 ? -1.666 4.698 -1.673 1.00 84.12 92 GLY A C 1
ATOM 732 O O . GLY A 1 92 ? -2.166 4.529 -0.561 1.00 84.12 92 GLY A O 1
ATOM 733 N N . LEU A 1 93 ? -1.745 5.872 -2.308 1.00 86.81 93 LEU A N 1
ATOM 734 C CA . LEU A 1 93 ? -2.412 7.042 -1.724 1.00 86.81 93 LEU A CA 1
ATOM 735 C C . LEU A 1 93 ? -3.925 6.837 -1.565 1.00 86.81 93 LEU A C 1
ATOM 737 O O . LEU A 1 93 ? -4.469 7.150 -0.507 1.00 86.81 93 LEU A O 1
ATOM 741 N N . ILE A 1 94 ? -4.597 6.263 -2.571 1.00 88.69 94 ILE A N 1
ATOM 742 C CA . ILE A 1 94 ? -6.028 5.914 -2.483 1.00 88.69 94 ILE A CA 1
ATOM 743 C C . ILE A 1 94 ? -6.266 4.939 -1.323 1.00 88.69 94 ILE A C 1
ATOM 745 O O . ILE A 1 94 ? -7.208 5.101 -0.545 1.00 88.69 94 ILE A O 1
ATOM 749 N N . PHE A 1 95 ? -5.387 3.949 -1.174 1.00 86.94 95 PHE A N 1
ATOM 750 C CA . PHE A 1 95 ? -5.451 2.973 -0.097 1.00 86.94 95 PHE A CA 1
ATOM 751 C C . PHE A 1 95 ? -5.267 3.621 1.282 1.00 86.94 95 PHE A C 1
ATOM 753 O O . PHE A 1 95 ? -6.046 3.348 2.194 1.00 86.94 95 PHE A O 1
ATOM 760 N N . VAL A 1 96 ? -4.317 4.551 1.429 1.00 89.19 96 VAL A N 1
ATOM 761 C CA . VAL A 1 96 ? -4.155 5.352 2.655 1.00 89.19 96 VAL A CA 1
ATOM 762 C C . VAL A 1 96 ? -5.430 6.138 2.971 1.00 89.19 96 VAL A C 1
A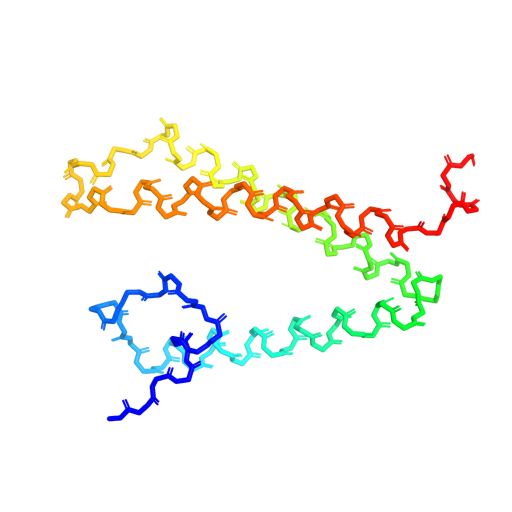TOM 764 O O . VAL A 1 96 ? -5.886 6.112 4.113 1.00 89.19 96 VAL A O 1
ATOM 767 N N . SER A 1 97 ? -6.054 6.788 1.983 1.00 88.44 97 SER A N 1
ATOM 768 C CA . SER A 1 97 ? -7.322 7.504 2.190 1.00 88.44 97 SER A CA 1
ATOM 769 C C . SER A 1 97 ? -8.447 6.577 2.667 1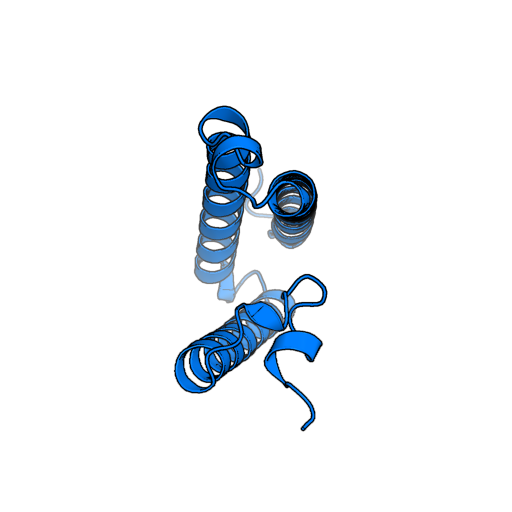.00 88.44 97 SER A C 1
ATOM 771 O O . SER A 1 97 ? -9.189 6.937 3.582 1.00 88.44 97 SER A O 1
ATOM 773 N N . ALA A 1 98 ? -8.547 5.368 2.108 1.00 88.31 98 ALA A N 1
ATOM 774 C CA . ALA A 1 98 ? -9.525 4.368 2.537 1.00 88.31 98 ALA A CA 1
ATOM 775 C C . ALA A 1 98 ? -9.283 3.889 3.982 1.00 88.31 98 ALA A C 1
ATOM 777 O O . ALA A 1 98 ? -10.231 3.725 4.749 1.00 88.31 98 ALA A O 1
ATOM 778 N N . LEU A 1 99 ? -8.022 3.717 4.387 1.00 88.31 99 LEU A N 1
ATOM 779 C CA . LEU A 1 99 ? -7.671 3.354 5.762 1.00 88.31 99 LEU A CA 1
ATOM 780 C C . LEU A 1 99 ? -7.947 4.488 6.758 1.00 88.31 99 LEU A C 1
ATOM 782 O O . LEU A 1 99 ? -8.431 4.231 7.857 1.00 88.31 99 LEU A O 1
ATOM 786 N N . ILE A 1 100 ? -7.694 5.743 6.375 1.00 87.62 100 ILE A N 1
ATOM 787 C CA . ILE A 1 100 ? -8.052 6.914 7.192 1.00 87.62 100 ILE A CA 1
ATOM 788 C C . ILE A 1 100 ? -9.571 6.990 7.380 1.00 87.62 100 ILE A C 1
ATOM 790 O O . ILE A 1 100 ? -10.039 7.337 8.460 1.00 87.62 100 ILE A O 1
ATOM 794 N N . TRP A 1 101 ? -10.360 6.616 6.370 1.00 86.38 101 TRP A N 1
ATOM 795 C CA . TRP A 1 101 ? -11.818 6.561 6.493 1.00 86.38 101 TRP A CA 1
ATOM 796 C C . TRP A 1 101 ? -12.305 5.510 7.508 1.00 86.38 101 TRP A C 1
ATOM 798 O O . TRP A 1 101 ? -13.314 5.731 8.177 1.00 86.38 101 TRP A O 1
ATOM 808 N N . LEU A 1 102 ? -11.566 4.407 7.678 1.00 83.56 102 LEU A N 1
ATOM 809 C CA . LEU A 1 102 ? -11.814 3.405 8.725 1.00 83.56 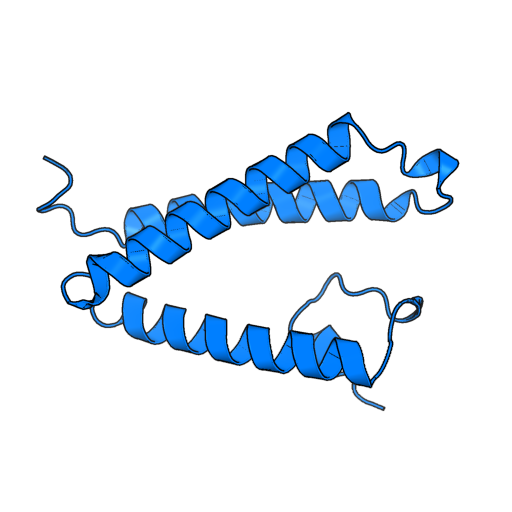102 LEU A CA 1
ATOM 810 C C . LEU A 1 102 ? -11.400 3.879 10.129 1.00 83.56 102 LEU A C 1
ATOM 812 O O . LEU A 1 102 ? -11.733 3.224 11.120 1.00 83.56 102 LEU A O 1
ATOM 816 N N . TYR A 1 103 ? -10.684 5.000 10.242 1.00 85.31 103 TYR A N 1
ATOM 817 C CA . TYR A 1 103 ? -10.217 5.509 11.523 1.00 85.31 103 TYR A CA 1
ATOM 818 C C . TYR A 1 103 ? -11.399 5.998 12.378 1.00 85.31 103 TYR A C 1
ATOM 820 O O . TYR A 1 103 ? -12.239 6.769 11.896 1.00 85.31 103 TYR A O 1
ATOM 828 N N . PRO A 1 104 ? -11.510 5.589 13.657 1.00 81.31 104 PRO A N 1
ATOM 829 C CA . PRO A 1 104 ? -12.689 5.922 14.438 1.00 81.31 104 PRO A CA 1
ATOM 830 C C . PRO A 1 104 ? -12.766 7.431 14.699 1.00 81.31 104 PRO A C 1
ATOM 832 O O . PRO A 1 104 ? -11.890 8.017 15.335 1.00 81.31 104 PRO A O 1
ATOM 835 N N . LYS A 1 105 ? -13.871 8.050 14.264 1.00 76.69 105 LYS A N 1
ATOM 836 C CA . LYS A 1 105 ? -14.117 9.504 14.356 1.00 76.69 105 LYS A CA 1
ATOM 837 C C . LYS A 1 105 ? -14.006 10.076 15.771 1.00 76.69 105 LYS A C 1
ATOM 839 O O . LYS A 1 105 ? -13.696 11.248 15.930 1.00 76.69 105 LYS A O 1
ATOM 844 N N . LYS A 1 106 ? -14.211 9.245 16.799 1.00 65.62 106 LYS A N 1
ATOM 845 C CA . LYS A 1 106 ? -14.072 9.626 18.213 1.00 65.62 106 LYS A CA 1
ATOM 846 C C . LYS A 1 106 ? -12.646 10.066 18.588 1.00 65.62 106 LYS A C 1
ATOM 848 O O . LYS A 1 106 ? -12.489 10.752 19.586 1.00 65.62 106 LYS A O 1
ATOM 853 N N . TYR A 1 107 ? -11.636 9.688 17.802 1.00 60.91 107 TYR A N 1
ATOM 854 C CA . TYR A 1 107 ? -10.230 10.055 18.010 1.00 60.91 107 TYR A CA 1
ATOM 855 C C . TYR A 1 107 ? -9.715 11.096 16.998 1.00 60.91 107 TYR A C 1
ATOM 857 O O . TYR A 1 107 ? -8.509 11.312 16.923 1.00 60.91 107 TYR A O 1
ATOM 865 N N . LEU A 1 108 ? -10.600 11.681 16.180 1.00 58.16 108 LEU A N 1
ATOM 866 C CA . LEU A 1 108 ? -10.270 12.703 15.174 1.00 58.16 108 LEU A CA 1
ATOM 867 C C . LEU A 1 108 ? -10.642 14.133 15.615 1.00 58.16 108 LEU A C 1
ATOM 869 O O . LEU A 1 108 ? -10.425 15.061 14.841 1.00 58.16 108 LEU A O 1
ATOM 873 N N . ASN A 1 109 ? -11.165 14.298 16.837 1.00 45.75 109 ASN A N 1
ATOM 874 C CA . ASN A 1 109 ? -11.497 15.580 17.468 1.00 45.75 109 ASN A CA 1
ATOM 875 C C . ASN A 1 109 ? -10.650 15.804 18.718 1.00 45.75 109 ASN A C 1
ATOM 877 O O . ASN A 1 109 ? -10.547 14.842 19.514 1.00 45.75 109 ASN A O 1
#

Organism: NCBI:txid1619025

Foldseek 3Di:
DDQLLCVLPVPDDPVPDDPVVSVVVNVVSVVVVVLVVVCLVPVPVVVVSLVVLLVVLLVLLVVLVVCLVPDDCVVVVRVVVNVVSVVSSVVSVVVSVVSVVSRDVVVVD

pLDDT: mean 76.97, std 13.62, range [43.81, 91.0]